Protein AF-A0A7S2JG58-F1 (afdb_monomer_lite)

Structure (mmCIF, N/CA/C/O backbone):
data_AF-A0A7S2JG58-F1
#
_entry.id   AF-A0A7S2JG58-F1
#
loop_
_atom_site.group_PDB
_atom_site.id
_atom_site.type_symbol
_atom_site.label_atom_id
_atom_site.label_alt_id
_atom_site.label_comp_id
_atom_site.label_asym_id
_atom_site.label_entity_id
_atom_site.label_seq_id
_atom_site.pdbx_PDB_ins_code
_atom_site.Cartn_x
_atom_site.Cartn_y
_atom_site.Cartn_z
_atom_site.occupancy
_atom_site.B_iso_or_equiv
_atom_site.auth_seq_id
_atom_site.auth_comp_id
_atom_site.auth_asym_id
_atom_site.auth_atom_id
_atom_site.pdbx_PDB_model_num
ATOM 1 N N . MET A 1 1 ? 21.867 -25.544 -29.632 1.00 61.84 1 MET A N 1
ATOM 2 C CA . MET A 1 1 ? 22.428 -26.145 -28.406 1.00 61.84 1 MET A CA 1
ATOM 3 C C . MET A 1 1 ? 21.805 -25.403 -27.237 1.00 61.84 1 MET A C 1
ATOM 5 O O . MET A 1 1 ? 22.027 -24.204 -27.139 1.00 61.84 1 MET A O 1
ATOM 9 N N . ALA A 1 2 ? 20.899 -26.035 -26.485 1.00 65.25 2 ALA A N 1
ATOM 10 C CA . ALA A 1 2 ? 20.276 -25.374 -25.338 1.00 65.25 2 ALA A CA 1
ATOM 11 C C . ALA A 1 2 ? 21.353 -25.143 -24.261 1.00 65.25 2 ALA A C 1
ATOM 13 O O . ALA A 1 2 ? 22.173 -26.044 -24.070 1.00 65.25 2 ALA A O 1
ATOM 14 N N . PRO A 1 3 ? 21.399 -23.967 -23.613 1.00 70.81 3 PRO A N 1
ATOM 15 C CA . PRO A 1 3 ? 22.324 -23.738 -22.511 1.00 70.81 3 PRO A CA 1
ATOM 16 C C . PRO A 1 3 ? 22.064 -24.771 -21.409 1.00 70.81 3 PRO A C 1
ATOM 18 O O . PRO A 1 3 ? 20.916 -25.088 -21.090 1.00 70.81 3 PRO A O 1
ATOM 21 N N . ASP A 1 4 ? 23.143 -25.332 -20.880 1.00 80.31 4 ASP A N 1
ATOM 22 C CA . ASP A 1 4 ? 23.148 -26.298 -19.791 1.00 80.31 4 ASP A CA 1
ATOM 23 C C . ASP A 1 4 ? 22.486 -25.710 -18.537 1.00 80.31 4 ASP A C 1
ATOM 25 O O . ASP A 1 4 ? 22.692 -24.553 -18.174 1.00 80.31 4 ASP A O 1
ATOM 29 N N . THR A 1 5 ? 21.649 -26.502 -17.865 1.00 76.75 5 THR A N 1
ATOM 30 C CA . THR A 1 5 ? 20.867 -26.035 -16.708 1.00 76.75 5 THR A CA 1
ATOM 31 C C . THR A 1 5 ? 21.763 -25.573 -15.551 1.00 76.75 5 THR A C 1
ATOM 33 O O . THR A 1 5 ? 21.407 -24.670 -14.795 1.00 76.75 5 THR A O 1
ATOM 36 N N . ASP A 1 6 ? 22.965 -26.127 -15.448 1.00 77.06 6 ASP A N 1
ATOM 37 C CA . ASP A 1 6 ? 23.914 -25.776 -14.399 1.00 77.06 6 ASP A CA 1
ATOM 38 C C . ASP A 1 6 ? 24.571 -24.408 -14.635 1.00 77.06 6 ASP A C 1
ATOM 40 O O . ASP A 1 6 ? 24.819 -23.680 -13.668 1.00 77.06 6 ASP A O 1
ATOM 44 N N . SER A 1 7 ? 24.789 -23.985 -15.887 1.00 77.44 7 SER A N 1
ATOM 45 C CA . SER A 1 7 ? 25.306 -22.640 -16.181 1.00 77.44 7 SER A CA 1
ATOM 46 C C . SER A 1 7 ? 24.285 -21.546 -15.873 1.00 77.44 7 SER A C 1
ATOM 48 O O . SER A 1 7 ? 24.632 -20.557 -15.224 1.00 77.44 7 SER A O 1
ATOM 50 N N . ILE A 1 8 ? 23.011 -21.743 -16.233 1.00 77.31 8 ILE A N 1
ATOM 51 C CA . ILE A 1 8 ? 21.933 -20.784 -15.930 1.00 77.31 8 ILE A CA 1
ATOM 52 C C . ILE A 1 8 ? 21.654 -20.682 -14.428 1.00 77.31 8 ILE A C 1
ATOM 54 O O . ILE A 1 8 ? 21.335 -19.596 -13.933 1.00 77.31 8 ILE A O 1
ATOM 58 N N . LEU A 1 9 ? 21.793 -21.785 -13.683 1.00 77.62 9 LEU A N 1
ATOM 59 C CA . LEU A 1 9 ? 21.710 -21.757 -12.227 1.00 77.62 9 LEU A CA 1
ATOM 60 C C . LEU A 1 9 ? 22.887 -20.967 -11.672 1.00 77.62 9 LEU A C 1
ATOM 62 O O . LEU A 1 9 ? 22.662 -20.010 -10.936 1.00 77.62 9 LEU A O 1
ATOM 66 N N . ASN A 1 10 ? 24.117 -21.298 -12.075 1.00 84.25 10 ASN A N 1
ATOM 67 C CA . ASN A 1 10 ? 25.319 -20.633 -11.584 1.00 84.25 10 ASN A CA 1
ATOM 68 C C . ASN A 1 10 ? 25.348 -19.128 -11.872 1.00 84.25 10 ASN A C 1
ATOM 70 O O . ASN A 1 10 ? 25.728 -18.356 -10.991 1.00 84.25 10 ASN A O 1
ATOM 74 N N . GLN A 1 11 ? 24.864 -18.706 -13.039 1.00 86.62 11 GLN A N 1
ATOM 75 C CA . GLN A 1 11 ? 24.739 -17.299 -13.410 1.00 86.62 11 GLN A CA 1
ATOM 76 C C . GLN A 1 11 ? 23.738 -16.542 -12.522 1.00 86.62 11 GLN A C 1
ATOM 78 O O . GLN A 1 11 ? 23.994 -15.408 -12.121 1.00 86.62 11 GLN A O 1
ATOM 83 N N . ASN A 1 12 ? 22.613 -17.173 -12.173 1.00 91.12 12 ASN A N 1
ATOM 84 C CA . ASN A 1 12 ? 21.523 -16.537 -11.424 1.00 91.12 12 ASN A CA 1
ATOM 85 C C . ASN A 1 12 ? 21.545 -16.836 -9.916 1.00 91.12 12 ASN A C 1
ATOM 87 O O . ASN A 1 12 ? 20.644 -16.416 -9.187 1.00 91.12 12 ASN A O 1
ATOM 91 N N . ARG A 1 13 ? 22.585 -17.519 -9.417 1.00 92.50 13 ARG A N 1
ATOM 92 C CA . ARG A 1 13 ? 22.746 -17.880 -7.996 1.00 92.50 13 ARG A CA 1
ATOM 93 C C . ARG A 1 13 ? 22.541 -16.697 -7.059 1.00 92.50 13 ARG A C 1
ATOM 95 O O . ARG A 1 13 ? 21.815 -16.828 -6.078 1.00 92.50 13 ARG A O 1
ATOM 102 N N . GLY A 1 14 ? 23.132 -15.544 -7.375 1.00 92.50 14 GLY A N 1
ATOM 103 C CA . GLY A 1 14 ? 22.982 -14.331 -6.567 1.00 92.50 14 GLY A CA 1
ATOM 104 C C . GLY A 1 14 ? 21.523 -13.878 -6.446 1.00 92.50 14 GLY A C 1
ATOM 105 O O . GLY A 1 14 ? 21.064 -13.575 -5.348 1.00 92.50 14 GLY A O 1
ATOM 106 N N . MET A 1 15 ? 20.766 -13.914 -7.548 1.00 93.38 15 MET A N 1
ATOM 107 C CA . MET A 1 15 ? 19.346 -13.549 -7.560 1.00 93.38 15 MET A CA 1
ATOM 108 C C . MET A 1 15 ? 18.525 -14.480 -6.664 1.00 93.38 15 MET A C 1
ATOM 110 O O . MET A 1 15 ? 17.758 -14.007 -5.825 1.00 93.38 15 MET A O 1
ATOM 114 N N . TYR A 1 16 ? 18.715 -15.795 -6.800 1.00 93.31 16 TYR A N 1
ATOM 115 C CA . TYR A 1 16 ? 17.981 -16.778 -6.002 1.00 93.31 16 TYR A CA 1
ATOM 116 C C . TYR A 1 16 ? 18.298 -16.673 -4.509 1.00 93.31 16 TYR A C 1
ATOM 118 O O . TYR A 1 16 ? 17.386 -16.776 -3.690 1.00 93.31 16 TYR A O 1
ATOM 126 N N . ILE A 1 17 ? 19.558 -16.404 -4.149 1.00 95.50 17 ILE A N 1
ATOM 127 C CA . ILE A 1 17 ? 19.950 -16.157 -2.755 1.00 95.50 17 ILE A CA 1
ATOM 128 C C . ILE A 1 17 ? 19.218 -14.925 -2.213 1.00 95.50 17 ILE A C 1
ATOM 130 O O . ILE A 1 17 ? 18.579 -15.011 -1.165 1.00 95.50 17 ILE A O 1
ATOM 134 N N . CYS A 1 18 ? 19.240 -13.802 -2.936 1.00 95.94 18 CYS A N 1
ATOM 135 C CA . CYS A 1 18 ? 18.543 -12.583 -2.523 1.00 95.94 18 CYS A CA 1
ATOM 136 C C . CYS A 1 18 ? 17.031 -12.803 -2.355 1.00 95.94 18 CYS A C 1
ATOM 138 O O . CYS A 1 18 ? 16.455 -12.366 -1.359 1.00 95.94 18 CYS A O 1
ATOM 140 N N . MET A 1 19 ? 16.387 -13.514 -3.287 1.00 95.38 19 MET A N 1
ATOM 141 C CA . MET A 1 19 ? 14.962 -13.854 -3.190 1.00 95.38 19 MET A CA 1
ATOM 142 C C . MET A 1 19 ? 14.671 -14.759 -1.989 1.00 95.38 19 MET A C 1
ATOM 144 O O . MET A 1 19 ? 13.719 -14.510 -1.250 1.00 95.38 19 MET A O 1
ATOM 148 N N . GLY A 1 20 ? 15.499 -15.782 -1.763 1.00 96.81 20 GLY A N 1
ATOM 149 C CA . GLY A 1 20 ? 15.368 -16.683 -0.620 1.00 96.81 20 GLY A CA 1
ATOM 150 C C . GLY A 1 20 ? 15.477 -15.942 0.712 1.00 96.81 20 GLY A C 1
ATOM 151 O O . GLY A 1 20 ? 14.624 -16.109 1.582 1.00 96.81 20 GLY A O 1
ATOM 152 N N . VAL A 1 21 ? 16.471 -15.056 0.843 1.00 97.62 21 VAL A N 1
ATOM 153 C CA . VAL A 1 21 ? 16.643 -14.196 2.025 1.00 97.62 21 VAL A CA 1
ATOM 154 C C . VAL A 1 21 ? 15.438 -13.274 2.216 1.00 97.62 21 VAL A C 1
ATOM 156 O O . VAL A 1 21 ? 14.921 -13.169 3.327 1.00 97.62 21 VAL A O 1
ATOM 159 N N . TYR A 1 22 ? 14.942 -12.649 1.147 1.00 96.44 22 TYR A N 1
ATOM 160 C CA . TYR A 1 22 ? 13.761 -11.786 1.204 1.00 96.44 22 TYR A CA 1
ATOM 161 C C . TYR A 1 22 ? 12.521 -12.529 1.727 1.00 96.44 22 TYR A C 1
ATOM 163 O O . TYR A 1 22 ? 11.878 -12.064 2.671 1.00 96.44 22 TYR A O 1
ATOM 171 N N . PHE A 1 23 ? 12.210 -13.710 1.182 1.00 97.38 23 PHE A N 1
ATOM 172 C CA . PHE A 1 23 ? 11.076 -14.509 1.654 1.00 97.38 23 PHE A CA 1
ATOM 173 C C . PHE A 1 23 ? 11.264 -14.995 3.090 1.00 97.38 23 PHE A C 1
ATOM 175 O O . PHE A 1 23 ? 10.314 -14.952 3.872 1.00 97.38 23 PHE A O 1
ATOM 182 N N . ALA A 1 24 ? 12.480 -15.399 3.466 1.00 97.56 24 ALA A N 1
ATOM 183 C CA . ALA A 1 24 ? 12.782 -15.786 4.839 1.00 97.56 24 ALA A CA 1
ATOM 184 C C . ALA A 1 24 ? 12.506 -14.633 5.817 1.00 97.56 24 ALA A C 1
ATOM 186 O O . ALA A 1 24 ? 11.849 -14.841 6.837 1.00 97.56 24 ALA A O 1
ATOM 187 N N . ILE A 1 25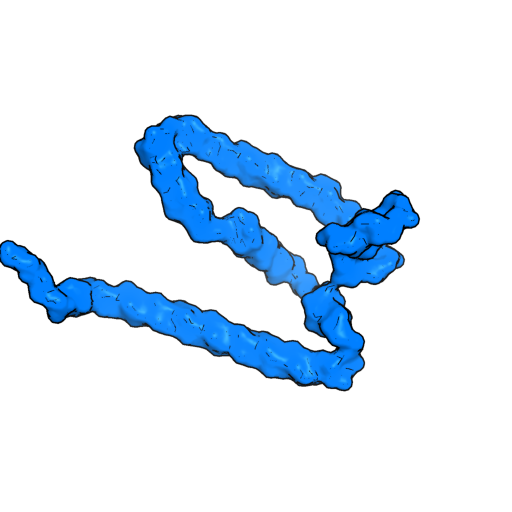 ? 12.917 -13.405 5.480 1.00 97.88 25 ILE A N 1
ATOM 188 C CA . ILE A 1 25 ? 12.629 -12.212 6.288 1.00 97.88 25 ILE A CA 1
ATOM 189 C C . ILE A 1 25 ? 11.117 -11.986 6.410 1.00 97.88 25 ILE A C 1
ATOM 191 O O . ILE A 1 25 ? 10.631 -11.759 7.518 1.00 97.88 25 ILE A O 1
ATOM 195 N N . LEU A 1 26 ? 10.353 -12.092 5.317 1.00 95.94 26 LEU A N 1
ATOM 196 C CA . LEU A 1 26 ? 8.893 -11.940 5.366 1.00 95.94 26 LEU A CA 1
ATOM 197 C C . LEU A 1 26 ? 8.227 -12.979 6.273 1.00 95.94 26 LEU A C 1
ATOM 199 O O . LEU A 1 26 ? 7.347 -12.629 7.060 1.00 95.94 26 LEU A O 1
ATOM 203 N N . VAL A 1 27 ? 8.661 -14.240 6.200 1.00 97.12 27 VAL A N 1
ATOM 204 C CA . VAL A 1 27 ? 8.153 -15.312 7.066 1.00 97.12 27 VAL A CA 1
ATOM 205 C C . VAL A 1 27 ? 8.490 -15.025 8.525 1.00 97.12 27 VAL A C 1
ATOM 207 O O . VAL A 1 27 ? 7.610 -15.117 9.379 1.00 97.12 27 VAL A O 1
ATOM 210 N N . VAL A 1 28 ? 9.726 -14.617 8.825 1.00 97.25 28 VAL A N 1
ATOM 211 C CA . VAL A 1 28 ? 10.135 -14.245 10.188 1.00 97.25 28 VAL A CA 1
ATOM 212 C C . VAL A 1 28 ? 9.266 -13.104 10.717 1.00 97.25 28 VAL A C 1
ATOM 214 O O . VAL A 1 28 ? 8.724 -13.209 11.817 1.00 97.25 28 VAL A O 1
ATOM 217 N N . VAL A 1 29 ? 9.063 -12.044 9.929 1.00 94.62 29 VAL A N 1
ATOM 218 C CA . VAL A 1 29 ? 8.199 -10.915 10.306 1.00 94.62 29 VAL A CA 1
ATOM 219 C C . VAL A 1 29 ? 6.758 -11.376 10.538 1.00 94.62 29 VAL A C 1
ATOM 221 O O . VAL A 1 29 ? 6.158 -10.994 11.544 1.00 94.62 29 VAL A O 1
ATOM 224 N N . ALA A 1 30 ? 6.213 -12.232 9.670 1.00 92.62 30 ALA A N 1
ATOM 225 C CA . ALA A 1 30 ? 4.859 -12.763 9.803 1.00 92.62 30 ALA A CA 1
ATOM 226 C C . ALA A 1 30 ? 4.692 -13.619 11.069 1.00 92.62 30 ALA A C 1
ATOM 228 O O . ALA A 1 30 ? 3.721 -13.443 11.805 1.00 92.62 30 ALA A O 1
ATOM 229 N N . VAL A 1 31 ? 5.653 -14.497 11.371 1.00 95.06 31 VAL A N 1
ATOM 230 C CA . VAL A 1 31 ? 5.640 -15.335 12.579 1.00 95.06 31 VAL A CA 1
ATOM 231 C C . VAL A 1 31 ? 5.752 -14.473 13.834 1.00 95.06 31 VAL A C 1
ATOM 233 O O . VAL A 1 31 ? 4.966 -14.643 14.767 1.00 95.06 31 VAL A O 1
ATOM 236 N N . VAL A 1 32 ? 6.668 -13.500 13.857 1.00 93.88 32 VAL A N 1
ATOM 237 C CA . VAL A 1 32 ? 6.810 -12.562 14.981 1.00 93.88 32 VAL A CA 1
ATOM 238 C C . VAL A 1 32 ? 5.520 -11.764 15.184 1.00 93.88 32 VAL A C 1
ATOM 240 O O . VAL A 1 32 ? 5.037 -11.659 16.313 1.00 93.88 32 VAL A O 1
ATOM 243 N N . ALA A 1 33 ? 4.924 -11.241 14.110 1.00 88.81 33 ALA A N 1
ATOM 244 C CA . ALA A 1 33 ? 3.658 -10.516 14.170 1.00 88.81 33 ALA A CA 1
ATOM 245 C C . ALA A 1 33 ? 2.513 -11.406 14.680 1.00 88.81 33 ALA A C 1
ATOM 247 O O . ALA A 1 33 ? 1.750 -10.982 15.547 1.00 88.81 33 ALA A O 1
ATOM 248 N N . PHE A 1 34 ? 2.427 -12.654 14.214 1.00 88.06 34 PHE A N 1
ATOM 249 C CA . PHE A 1 34 ? 1.420 -13.621 14.649 1.00 88.06 34 PHE A CA 1
ATOM 250 C C . PHE A 1 34 ? 1.554 -13.969 16.137 1.00 88.06 34 PHE A C 1
ATOM 252 O O . PHE A 1 34 ? 0.565 -13.943 16.872 1.00 88.06 34 PHE A O 1
ATOM 259 N N . VAL A 1 35 ? 2.775 -14.228 16.616 1.00 89.69 35 VAL A N 1
ATOM 260 C CA . VAL A 1 35 ? 3.038 -14.513 18.036 1.00 89.69 35 VAL A CA 1
ATOM 261 C C . VAL A 1 35 ? 2.702 -13.302 18.907 1.00 89.69 35 VAL A C 1
ATOM 263 O O . VAL A 1 35 ? 2.056 -13.461 19.943 1.00 89.69 35 VAL A O 1
ATOM 266 N N . ARG A 1 36 ? 3.085 -12.087 18.488 1.00 85.88 36 ARG A N 1
ATOM 267 C CA . ARG A 1 36 ? 2.746 -10.846 19.206 1.00 85.88 36 ARG A CA 1
ATOM 268 C C . ARG A 1 36 ? 1.237 -10.619 19.253 1.00 85.88 36 ARG A C 1
ATOM 270 O O . ARG A 1 36 ? 0.710 -10.361 20.333 1.00 85.88 36 ARG A O 1
ATOM 277 N N . LYS A 1 37 ? 0.541 -10.795 18.125 1.00 82.00 37 LYS A N 1
ATOM 278 C CA . LYS A 1 37 ? -0.922 -10.691 18.046 1.00 82.00 37 LYS A CA 1
ATOM 279 C C . LYS A 1 37 ? -1.599 -11.682 18.989 1.00 82.00 37 LYS A C 1
ATOM 281 O O . LYS A 1 37 ? -2.475 -11.285 19.741 1.00 82.00 37 LYS A O 1
ATOM 286 N N . ARG A 1 38 ? -1.157 -12.944 19.010 1.00 81.06 38 ARG A N 1
ATOM 287 C CA . ARG A 1 38 ? -1.736 -13.993 19.868 1.00 81.06 38 ARG A CA 1
ATOM 288 C C . ARG A 1 38 ? -1.500 -13.762 21.364 1.00 81.06 38 ARG A C 1
ATOM 290 O O . ARG A 1 38 ? -2.291 -14.225 22.180 1.00 81.06 38 ARG A O 1
ATOM 297 N N . ARG A 1 39 ? -0.407 -13.089 21.738 1.00 79.25 39 ARG A N 1
ATOM 298 C CA . ARG A 1 39 ? -0.154 -12.679 23.130 1.00 79.25 39 ARG A CA 1
ATOM 299 C C . ARG A 1 39 ? -1.077 -11.530 23.542 1.00 79.25 39 ARG A C 1
ATOM 301 O O . ARG A 1 39 ? -1.670 -11.617 24.606 1.00 79.25 39 ARG A O 1
ATOM 308 N N . ALA A 1 40 ? -1.245 -10.530 22.677 1.00 72.81 40 ALA A N 1
ATOM 309 C CA . ALA A 1 40 ? -2.118 -9.381 22.925 1.00 72.81 40 ALA A CA 1
ATOM 310 C C . ALA A 1 40 ? -3.619 -9.737 22.891 1.00 72.81 40 ALA A C 1
ATOM 312 O O . ALA A 1 40 ? -4.397 -9.229 23.686 1.00 72.81 40 ALA A O 1
ATOM 313 N N . SER A 1 41 ? -4.038 -10.666 22.026 1.00 63.50 41 SER A N 1
ATOM 314 C CA . SER A 1 41 ? -5.444 -11.075 21.888 1.00 63.50 41 SER A CA 1
ATOM 315 C C . SER A 1 41 ? -5.985 -11.901 23.061 1.00 63.50 41 SER A C 1
ATOM 317 O O . SER A 1 41 ? -7.142 -12.299 23.033 1.00 63.50 41 SER A O 1
ATOM 319 N N . LYS A 1 42 ? -5.158 -12.236 24.061 1.00 61.28 42 LYS A N 1
ATOM 320 C CA . LYS A 1 42 ? -5.640 -12.822 25.321 1.00 61.28 42 LYS A CA 1
ATOM 321 C C . LYS A 1 42 ? -6.225 -11.765 26.269 1.00 61.28 42 LYS A C 1
ATOM 323 O O . LYS A 1 42 ? -6.857 -12.143 27.246 1.00 61.28 42 LYS A O 1
ATOM 328 N N . GLU A 1 43 ? -6.015 -10.480 25.976 1.00 58.06 43 GLU A N 1
ATOM 329 C CA . GLU A 1 43 ? -6.372 -9.342 26.831 1.00 58.06 43 GLU A CA 1
ATOM 330 C C . GLU A 1 43 ? -7.504 -8.462 26.259 1.00 58.06 43 GLU A C 1
ATOM 332 O O . GLU A 1 43 ? -8.067 -7.662 26.999 1.00 58.06 43 GLU A O 1
ATOM 337 N N . SER A 1 44 ? -7.876 -8.596 24.976 1.00 54.91 44 SER A N 1
ATOM 338 C CA . SER A 1 44 ? -8.883 -7.736 24.325 1.00 54.91 44 SER A CA 1
ATOM 339 C C . SER A 1 44 ? -9.775 -8.459 23.305 1.00 54.91 44 SER A C 1
ATOM 341 O O . SER A 1 44 ? -9.429 -9.528 22.797 1.00 54.91 44 SER A O 1
ATOM 343 N N . ASP A 1 45 ? -10.937 -7.860 23.014 1.00 59.66 45 ASP A N 1
ATOM 344 C CA . ASP A 1 45 ? -11.914 -8.338 22.030 1.00 59.66 45 ASP A CA 1
ATOM 345 C C . ASP A 1 45 ? -11.278 -8.478 20.629 1.00 59.66 45 ASP A C 1
ATOM 347 O O . ASP A 1 45 ? -10.472 -7.649 20.193 1.00 59.66 45 ASP A O 1
ATOM 351 N N . GLY A 1 46 ? -11.607 -9.551 19.903 1.00 58.38 46 GLY A N 1
ATOM 352 C CA . GLY A 1 46 ? -10.854 -9.998 18.719 1.00 58.38 46 GLY A CA 1
ATOM 353 C C . GLY A 1 46 ? -10.807 -8.994 17.555 1.00 58.38 46 GLY A C 1
ATOM 354 O O . GLY A 1 46 ? -9.884 -9.041 16.735 1.00 58.38 46 GLY A O 1
ATOM 355 N N . LEU A 1 47 ? -11.772 -8.070 17.500 1.00 59.16 47 LEU A N 1
ATOM 356 C CA . LEU A 1 47 ? -11.843 -6.973 16.527 1.00 59.16 47 LEU A CA 1
ATOM 357 C C . LEU A 1 47 ? -10.881 -5.822 16.861 1.00 59.16 47 LEU A C 1
ATOM 359 O O . LEU A 1 47 ? -10.205 -5.312 15.961 1.00 59.16 47 LEU A O 1
ATOM 363 N N . ASP A 1 48 ? -10.742 -5.474 18.141 1.00 59.06 48 ASP A N 1
ATOM 364 C CA . ASP A 1 48 ? -9.819 -4.429 18.606 1.00 59.06 48 ASP A CA 1
ATOM 365 C C . ASP A 1 48 ? -8.365 -4.839 18.398 1.00 59.06 48 ASP A C 1
ATOM 367 O O . ASP A 1 48 ? -7.523 -4.027 18.017 1.00 59.06 48 ASP A O 1
ATOM 371 N N . ALA A 1 49 ? -8.078 -6.133 18.523 1.00 60.66 49 ALA A N 1
ATOM 372 C CA . ALA A 1 49 ? -6.759 -6.675 18.230 1.00 60.66 49 ALA A CA 1
ATOM 373 C C . ALA A 1 49 ? -6.364 -6.576 16.741 1.00 60.66 49 ALA A C 1
ATOM 375 O O . ALA A 1 49 ? -5.177 -6.689 16.422 1.00 60.66 49 ALA A O 1
ATOM 376 N N . HIS A 1 50 ? -7.320 -6.418 15.814 1.00 65.31 50 HIS A N 1
ATOM 377 C CA . HIS A 1 50 ? -7.021 -6.342 14.381 1.00 65.31 50 HIS A CA 1
ATOM 378 C C . HIS A 1 50 ? -7.027 -4.916 13.826 1.00 65.31 50 HIS A C 1
ATOM 380 O O . HIS A 1 50 ? -6.164 -4.605 13.004 1.00 65.31 50 HIS A O 1
ATOM 386 N N . PHE A 1 51 ? -7.951 -4.069 14.290 1.00 66.00 51 PHE A N 1
ATOM 387 C CA . PHE A 1 51 ? -8.145 -2.710 13.773 1.00 66.00 51 PHE A CA 1
ATOM 388 C C . PHE A 1 51 ? -7.915 -1.598 14.811 1.00 66.00 51 PHE A C 1
ATOM 390 O O . PHE A 1 51 ? -7.763 -0.442 14.429 1.00 66.00 51 PHE A O 1
ATOM 397 N N . GLY A 1 52 ? -7.831 -1.927 16.104 1.00 58.19 52 GLY A N 1
ATOM 398 C CA . GLY A 1 52 ? -7.732 -0.964 17.212 1.00 58.19 52 GLY A CA 1
ATOM 399 C C . GLY A 1 52 ? -6.309 -0.544 17.602 1.00 58.19 52 GLY A C 1
ATOM 400 O O . GLY A 1 52 ? -6.111 0.078 18.642 1.00 58.19 52 GLY A O 1
ATOM 401 N N . GLY A 1 53 ? -5.291 -0.885 16.805 1.00 64.69 53 GLY A N 1
ATOM 402 C CA . GLY A 1 53 ? -3.900 -0.529 17.099 1.00 64.69 53 GLY A CA 1
ATOM 403 C C . GLY A 1 53 ? -3.587 0.948 16.831 1.00 64.69 53 GLY A C 1
ATOM 404 O O . GLY A 1 53 ? -3.852 1.462 15.744 1.00 64.69 53 GLY A O 1
ATOM 405 N N . THR A 1 54 ? -2.948 1.632 17.784 1.00 67.50 54 THR A N 1
ATOM 406 C CA . THR A 1 54 ? -2.349 2.954 17.551 1.00 67.50 54 THR A CA 1
ATOM 407 C C . THR A 1 54 ? -0.981 2.799 16.886 1.00 67.50 54 THR A C 1
ATOM 409 O O . THR A 1 54 ? -0.003 2.370 17.493 1.00 67.50 54 THR A O 1
ATOM 412 N N . PHE A 1 55 ? -0.899 3.150 15.603 1.00 78.94 55 PHE A N 1
ATOM 413 C CA . PHE A 1 55 ? 0.357 3.143 14.851 1.00 78.94 55 PHE A CA 1
ATOM 414 C C . PHE A 1 55 ? 0.996 4.533 14.835 1.00 78.94 55 PHE A C 1
ATOM 416 O O . PHE A 1 55 ? 0.307 5.555 14.757 1.00 78.94 55 PHE A O 1
ATOM 423 N N . SER A 1 56 ? 2.328 4.578 14.878 1.00 84.25 56 SER A N 1
ATOM 424 C CA . SER A 1 56 ? 3.072 5.830 14.748 1.00 84.25 56 SER A CA 1
ATOM 425 C C . SER A 1 56 ? 2.898 6.425 13.345 1.00 84.25 56 SER A C 1
ATOM 427 O O . SER A 1 56 ? 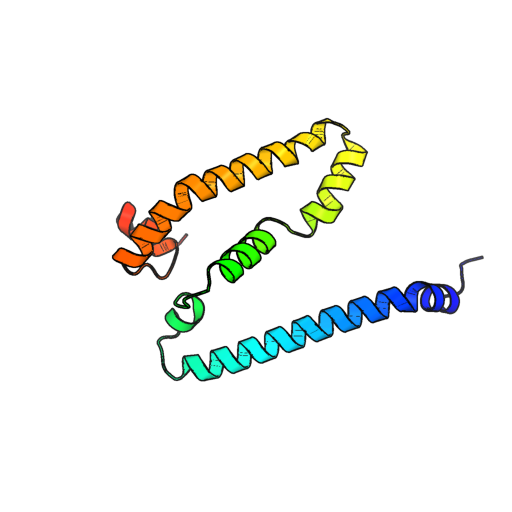2.732 5.702 12.358 1.00 84.25 56 SER A O 1
ATOM 429 N N . ALA A 1 57 ? 2.955 7.755 13.235 1.00 84.12 57 ALA A N 1
ATOM 430 C CA . ALA A 1 57 ? 2.778 8.447 11.957 1.00 84.12 57 ALA A CA 1
ATOM 431 C C . ALA A 1 57 ? 3.735 7.957 10.843 1.00 84.12 57 ALA A C 1
ATOM 433 O O . ALA A 1 57 ? 3.250 7.712 9.738 1.00 84.12 57 ALA A O 1
ATOM 434 N N . PRO A 1 58 ? 5.041 7.714 11.094 1.00 88.25 58 PRO A N 1
ATOM 435 C CA . PRO A 1 58 ? 5.940 7.179 10.067 1.00 88.25 58 PRO A CA 1
ATOM 436 C C . PRO A 1 58 ? 5.527 5.790 9.569 1.00 88.25 58 PRO A C 1
ATOM 438 O O . PRO A 1 58 ? 5.608 5.507 8.376 1.00 88.25 58 PRO A O 1
ATOM 441 N N . MET A 1 59 ? 5.039 4.930 10.467 1.00 89.00 59 MET A N 1
ATOM 442 C CA . MET A 1 59 ? 4.608 3.580 10.108 1.00 89.00 59 MET A CA 1
ATOM 443 C C . MET A 1 59 ? 3.330 3.604 9.266 1.00 89.00 59 MET A C 1
ATOM 445 O O . MET A 1 59 ? 3.217 2.849 8.300 1.00 89.00 59 MET A O 1
ATOM 449 N N . LEU A 1 60 ? 2.400 4.512 9.579 1.00 86.62 60 LEU A N 1
ATOM 450 C CA . LEU A 1 60 ? 1.208 4.752 8.764 1.00 86.62 60 LEU A CA 1
ATOM 451 C C . LEU A 1 60 ? 1.565 5.265 7.367 1.00 86.62 60 LEU A C 1
ATOM 453 O O . LEU A 1 60 ? 1.006 4.772 6.390 1.00 86.62 60 LEU A O 1
ATOM 457 N N . VAL A 1 61 ? 2.510 6.203 7.254 1.00 87.25 61 VAL A N 1
ATOM 458 C CA . VAL A 1 61 ? 2.986 6.701 5.952 1.00 87.25 61 VAL A CA 1
ATOM 459 C C . VAL A 1 61 ? 3.612 5.569 5.141 1.00 87.25 61 VAL A C 1
ATOM 461 O O . VAL A 1 61 ? 3.241 5.385 3.985 1.00 87.25 61 VAL A O 1
ATOM 464 N N . LEU A 1 62 ? 4.494 4.766 5.745 1.00 90.31 62 LEU A N 1
ATOM 465 C CA . LEU A 1 62 ? 5.154 3.654 5.059 1.00 90.31 62 LEU A CA 1
ATOM 466 C C . LEU A 1 62 ? 4.157 2.578 4.603 1.00 90.31 62 LEU A C 1
ATOM 468 O O . LEU A 1 62 ? 4.219 2.107 3.469 1.00 90.31 62 LEU A O 1
ATOM 472 N N . THR A 1 63 ? 3.202 2.223 5.464 1.00 89.94 63 THR A N 1
ATOM 473 C CA . THR A 1 63 ? 2.162 1.231 5.148 1.00 89.94 63 THR A CA 1
ATOM 474 C C . THR A 1 63 ? 1.233 1.747 4.048 1.00 89.94 63 THR A C 1
ATOM 476 O O . THR A 1 63 ? 0.907 1.016 3.114 1.00 89.94 63 THR A O 1
ATOM 479 N N . THR A 1 64 ? 0.857 3.028 4.105 1.00 88.69 64 THR A N 1
ATOM 480 C CA . THR A 1 64 ? 0.045 3.678 3.065 1.00 88.69 64 THR A CA 1
ATOM 481 C C . THR A 1 64 ? 0.797 3.720 1.737 1.00 88.69 64 THR A C 1
ATOM 483 O O . THR A 1 64 ? 0.233 3.367 0.706 1.00 88.69 64 THR A O 1
ATOM 486 N N . PHE A 1 65 ? 2.087 4.064 1.755 1.00 89.50 65 PHE A N 1
ATOM 487 C CA . PHE A 1 65 ? 2.943 4.054 0.570 1.00 89.50 65 PHE A CA 1
ATOM 488 C C . PHE A 1 65 ? 3.003 2.659 -0.065 1.00 89.50 65 PHE A C 1
ATOM 490 O O . PHE A 1 65 ? 2.731 2.519 -1.254 1.00 89.50 65 PHE A O 1
ATOM 497 N N . SER A 1 66 ? 3.257 1.618 0.733 1.00 91.31 66 SER A N 1
ATOM 498 C CA . SER A 1 66 ? 3.266 0.229 0.254 1.00 91.31 66 SER A CA 1
ATOM 499 C C . SER A 1 66 ? 1.903 -0.253 -0.257 1.00 91.31 66 SER A C 1
ATOM 501 O O . SER A 1 66 ? 1.853 -1.215 -1.016 1.00 91.31 66 SER A O 1
ATOM 503 N N . THR A 1 67 ? 0.801 0.363 0.176 1.00 90.06 67 THR A N 1
ATOM 504 C CA . THR A 1 67 ? -0.553 0.025 -0.292 1.00 90.06 67 THR A CA 1
ATOM 505 C C . THR A 1 67 ? -0.861 0.694 -1.633 1.00 90.06 67 THR A C 1
ATOM 507 O O . THR A 1 67 ? -1.506 0.094 -2.488 1.00 90.06 67 THR A O 1
ATOM 510 N N . ILE A 1 68 ? -0.395 1.932 -1.831 1.00 89.81 68 ILE A N 1
ATOM 511 C CA . ILE A 1 68 ? -0.581 2.682 -3.084 1.00 89.81 68 ILE A CA 1
ATOM 512 C C . ILE A 1 68 ? 0.301 2.104 -4.197 1.00 89.81 68 ILE A C 1
ATOM 514 O O . ILE A 1 68 ? -0.152 1.959 -5.333 1.00 89.81 68 ILE A O 1
ATOM 518 N N . TYR A 1 69 ? 1.554 1.774 -3.880 1.00 90.81 69 TYR A N 1
ATOM 519 C CA . TYR A 1 69 ? 2.529 1.283 -4.848 1.00 90.81 69 TYR A CA 1
ATOM 520 C C . TYR 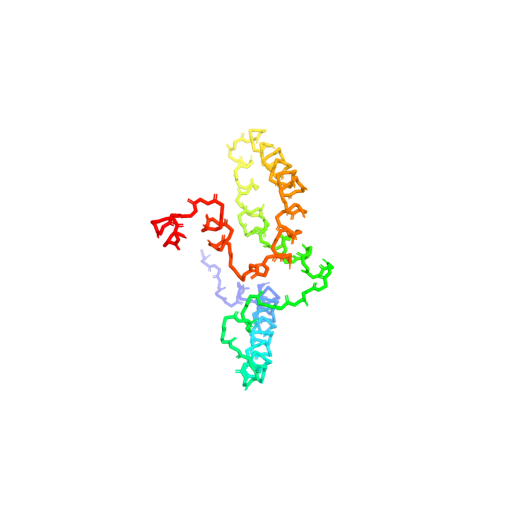A 1 69 ? 2.692 -0.228 -4.738 1.00 90.81 69 TYR A C 1
ATOM 522 O O . TYR A 1 69 ? 3.105 -0.751 -3.708 1.00 90.81 69 TYR A O 1
ATOM 530 N N . SER A 1 70 ? 2.396 -0.931 -5.829 1.00 90.19 70 SER A N 1
ATOM 531 C CA . SER A 1 70 ? 2.456 -2.393 -5.899 1.00 90.19 70 SER A CA 1
ATOM 532 C C . SER A 1 70 ? 3.365 -2.857 -7.038 1.00 90.19 70 SER A C 1
ATOM 534 O O . SER A 1 70 ? 3.943 -2.046 -7.766 1.00 90.19 70 SER A O 1
ATOM 536 N N . GLY A 1 71 ? 3.457 -4.175 -7.243 1.00 88.38 71 GLY A N 1
ATOM 537 C CA . GLY A 1 71 ? 4.203 -4.749 -8.367 1.00 88.38 71 GLY A CA 1
ATOM 538 C C . GLY A 1 71 ? 3.779 -4.177 -9.725 1.00 88.38 71 GLY A C 1
ATOM 539 O O . GLY A 1 71 ? 4.628 -3.967 -10.588 1.00 88.38 71 GLY A O 1
ATOM 540 N N . PHE A 1 72 ? 2.500 -3.815 -9.887 1.00 90.06 72 PHE A N 1
ATOM 541 C CA . PHE A 1 72 ? 2.014 -3.174 -11.109 1.00 90.06 72 PHE A CA 1
ATOM 542 C C . PHE A 1 72 ? 2.710 -1.834 -11.388 1.00 90.06 72 PHE A C 1
ATOM 544 O O . PHE A 1 72 ? 3.007 -1.521 -12.536 1.00 90.06 72 PHE A O 1
ATOM 551 N N . THR A 1 73 ? 3.019 -1.044 -10.361 1.00 91.69 73 THR A N 1
ATOM 552 C CA . THR A 1 73 ? 3.721 0.231 -10.547 1.00 91.69 73 THR A CA 1
ATOM 553 C C . THR A 1 73 ? 5.142 0.011 -11.071 1.00 91.69 73 THR A C 1
ATOM 555 O O . THR A 1 73 ? 5.613 0.775 -11.906 1.00 91.69 73 THR A O 1
ATOM 558 N N . VAL A 1 74 ? 5.814 -1.048 -10.613 1.00 91.31 74 VAL A N 1
ATOM 559 C CA . VAL A 1 74 ? 7.219 -1.321 -10.948 1.00 91.31 74 VAL A CA 1
ATOM 560 C C . VAL A 1 74 ? 7.367 -1.970 -12.324 1.00 91.31 74 VAL A C 1
ATOM 562 O O . VAL A 1 74 ? 8.309 -1.655 -13.041 1.00 91.31 74 VAL A O 1
ATOM 565 N N . THR A 1 75 ? 6.452 -2.860 -12.719 1.00 93.94 75 THR A N 1
ATOM 566 C CA . THR A 1 75 ? 6.571 -3.620 -13.981 1.00 93.94 75 THR A CA 1
ATOM 567 C C . THR A 1 75 ? 5.467 -3.299 -14.990 1.00 93.94 75 THR A C 1
ATOM 569 O O . THR A 1 75 ? 5.718 -3.209 -16.193 1.00 93.94 75 THR A O 1
ATOM 572 N N . GLY A 1 76 ? 4.243 -3.069 -14.521 1.00 92.44 76 GLY A N 1
ATOM 573 C CA . GLY A 1 76 ? 3.078 -2.751 -15.349 1.00 92.44 76 GLY A CA 1
ATOM 574 C C . GLY A 1 76 ? 3.165 -1.369 -15.994 1.00 92.44 76 GLY A C 1
ATOM 575 O O . GLY A 1 76 ? 2.996 -1.242 -17.202 1.00 92.44 76 GLY A O 1
ATOM 576 N N . VAL A 1 77 ? 3.499 -0.332 -15.224 1.00 92.88 77 VAL A N 1
ATOM 577 C CA . VAL A 1 77 ? 3.594 1.038 -15.760 1.00 92.88 77 VAL A CA 1
ATOM 578 C C . VAL A 1 77 ? 4.705 1.168 -16.815 1.00 92.88 77 VAL A C 1
ATOM 580 O O . VAL A 1 77 ? 4.416 1.689 -17.894 1.00 92.88 77 VAL A O 1
ATOM 583 N N . PRO A 1 78 ? 5.937 0.658 -16.604 1.00 93.56 78 PRO A N 1
ATOM 584 C CA . PRO A 1 78 ? 6.961 0.692 -17.649 1.00 93.56 78 PRO A CA 1
ATOM 585 C C . PRO A 1 78 ? 6.612 -0.154 -18.874 1.00 93.56 78 PRO A C 1
ATOM 587 O O . PRO A 1 78 ? 6.891 0.262 -19.996 1.00 93.56 78 PRO A O 1
ATOM 590 N N . SER A 1 79 ? 5.975 -1.317 -18.694 1.00 93.62 79 SER A N 1
ATOM 591 C CA . SER A 1 79 ? 5.544 -2.137 -19.835 1.00 93.62 79 SER A CA 1
ATOM 592 C C . SER A 1 79 ? 4.426 -1.470 -20.646 1.00 93.62 79 SER A C 1
ATOM 594 O O . SER A 1 79 ? 4.434 -1.546 -21.875 1.00 93.62 79 SER A O 1
ATOM 596 N N . GLU A 1 80 ? 3.502 -0.748 -20.006 1.00 94.19 80 GLU A N 1
ATOM 597 C CA . GLU A 1 80 ? 2.527 0.097 -20.706 1.00 94.19 80 GLU A CA 1
ATOM 598 C C . GLU A 1 80 ? 3.215 1.259 -21.430 1.00 94.19 80 GLU A C 1
ATOM 600 O O . GLU A 1 80 ? 2.877 1.537 -22.584 1.00 94.19 80 GLU A O 1
ATOM 605 N N . ALA A 1 81 ? 4.206 1.897 -20.800 1.00 94.81 81 ALA A N 1
ATOM 606 C CA . ALA A 1 81 ? 4.974 2.988 -21.399 1.00 94.81 81 ALA A CA 1
ATOM 607 C C . ALA A 1 81 ? 5.749 2.521 -22.632 1.00 94.81 81 ALA A C 1
ATOM 609 O O . ALA A 1 81 ? 5.749 3.207 -23.650 1.00 94.81 81 ALA A O 1
ATOM 610 N N . TYR A 1 82 ? 6.313 1.315 -22.585 1.00 95.12 82 TYR A N 1
ATOM 611 C CA . TYR A 1 82 ? 6.944 0.684 -23.739 1.00 95.12 82 TYR A CA 1
ATOM 612 C C . TYR A 1 82 ? 5.957 0.485 -24.903 1.00 95.12 82 TYR A C 1
ATOM 614 O O . TYR A 1 82 ? 6.312 0.695 -26.058 1.00 95.12 82 TYR A O 1
ATOM 622 N N . ARG A 1 83 ? 4.699 0.124 -24.615 1.00 95.12 83 ARG A N 1
ATOM 623 C CA . ARG A 1 83 ? 3.676 -0.162 -25.641 1.00 95.12 83 ARG A CA 1
ATOM 624 C C . ARG A 1 83 ? 2.939 1.069 -26.165 1.00 95.12 83 ARG A C 1
ATOM 626 O O . ARG A 1 83 ? 2.496 1.069 -27.307 1.00 95.12 83 ARG A O 1
ATOM 633 N N . THR A 1 84 ? 2.725 2.075 -25.323 1.00 95.38 84 THR A N 1
ATOM 634 C CA . THR A 1 84 ? 1.833 3.218 -25.604 1.00 95.38 84 THR A CA 1
ATOM 635 C C . THR A 1 84 ? 2.548 4.569 -25.590 1.00 95.38 84 THR A C 1
ATOM 637 O O . THR A 1 84 ? 1.925 5.601 -25.852 1.00 95.38 84 THR A O 1
ATOM 640 N N . GLY A 1 85 ? 3.847 4.579 -25.283 1.00 93.81 85 GLY A N 1
ATOM 641 C CA . GLY A 1 85 ? 4.669 5.779 -25.221 1.00 93.81 85 GLY A CA 1
ATOM 642 C C . GLY A 1 85 ? 4.123 6.804 -24.228 1.00 93.81 85 GLY A C 1
ATOM 643 O O . GLY A 1 85 ? 3.755 6.489 -23.093 1.00 93.81 85 GLY A O 1
ATOM 644 N N . PHE A 1 86 ? 4.030 8.055 -24.681 1.00 92.50 86 PHE A N 1
ATOM 645 C CA . PHE A 1 86 ? 3.684 9.209 -23.848 1.00 92.50 86 PHE A CA 1
ATOM 646 C C . PHE A 1 86 ? 2.303 9.118 -23.177 1.00 92.50 86 PHE A C 1
ATOM 648 O O . PHE A 1 86 ? 2.081 9.726 -22.132 1.00 92.50 86 PHE A O 1
ATOM 655 N N . ARG A 1 87 ? 1.374 8.306 -23.702 1.00 92.44 87 ARG A N 1
ATOM 656 C CA . ARG A 1 87 ? 0.054 8.102 -23.077 1.00 92.44 87 ARG A CA 1
ATOM 657 C C . ARG A 1 87 ? 0.155 7.547 -21.649 1.00 92.44 87 ARG A C 1
ATOM 659 O O . ARG A 1 87 ? -0.712 7.829 -20.822 1.00 92.44 87 ARG A O 1
ATOM 666 N N . SER A 1 88 ? 1.227 6.820 -21.332 1.00 90.81 88 SER A N 1
ATOM 667 C CA . SER A 1 88 ? 1.470 6.263 -19.995 1.00 90.81 88 SER A CA 1
ATOM 668 C C . SER A 1 88 ? 1.789 7.310 -18.923 1.00 90.81 88 SER A C 1
ATOM 670 O O . SER A 1 88 ? 1.653 7.020 -17.735 1.00 90.81 88 SER A O 1
ATOM 672 N N . VAL A 1 89 ? 2.104 8.556 -19.302 1.00 91.56 89 VAL A N 1
ATOM 673 C CA . VAL A 1 89 ? 2.304 9.679 -18.361 1.00 91.56 89 VAL A CA 1
ATOM 674 C C . VAL A 1 89 ? 1.057 9.937 -17.500 1.00 91.56 89 VAL A C 1
ATOM 676 O O . VAL A 1 89 ? 1.167 10.454 -16.387 1.00 91.56 89 VAL A O 1
ATOM 679 N N . ARG A 1 90 ? -0.127 9.477 -17.936 1.00 94.25 90 ARG A N 1
ATOM 680 C CA . ARG A 1 90 ? -1.369 9.504 -17.145 1.00 94.25 90 ARG A CA 1
ATOM 681 C C . ARG A 1 90 ? -1.218 8.926 -15.732 1.00 94.25 90 ARG A C 1
ATOM 683 O O . ARG A 1 90 ? -1.934 9.357 -14.834 1.00 94.25 90 ARG A O 1
ATOM 690 N N . TRP A 1 91 ? -0.309 7.970 -15.518 1.00 93.12 91 TRP A N 1
ATOM 691 C CA . TRP A 1 91 ? -0.081 7.357 -14.206 1.00 93.12 91 TRP A CA 1
ATOM 692 C C . TRP A 1 91 ? 0.491 8.340 -13.177 1.00 93.12 91 TRP A C 1
ATOM 694 O O . TRP A 1 91 ? 0.197 8.210 -11.987 1.00 93.12 91 TRP A O 1
ATOM 704 N N . ILE A 1 92 ? 1.219 9.367 -13.628 1.00 90.56 92 ILE A N 1
ATOM 705 C CA . ILE A 1 92 ? 1.708 10.453 -12.767 1.00 90.56 92 ILE A CA 1
ATOM 706 C C . ILE A 1 92 ? 0.518 11.271 -12.250 1.00 90.56 92 ILE A C 1
ATOM 708 O O . ILE A 1 92 ? 0.350 11.438 -11.042 1.00 90.56 92 ILE A O 1
ATOM 712 N N . GLY A 1 93 ? -0.360 11.710 -13.158 1.00 92.12 93 GLY A N 1
ATOM 713 C CA . GLY A 1 93 ? -1.570 12.456 -12.800 1.00 92.12 93 GLY A CA 1
ATOM 714 C C . GLY A 1 93 ? -2.539 11.638 -11.942 1.00 92.12 93 GLY A C 1
ATOM 715 O O . GLY A 1 93 ? -3.057 12.142 -10.949 1.00 92.12 93 GLY A O 1
ATOM 716 N N . ALA A 1 94 ? -2.734 10.357 -12.269 1.00 90.44 94 ALA A N 1
ATOM 717 C CA . ALA A 1 94 ? -3.590 9.456 -11.498 1.00 90.44 94 ALA A CA 1
ATOM 718 C C . ALA A 1 94 ? -3.118 9.327 -10.042 1.00 90.44 94 ALA A C 1
ATOM 720 O O . ALA A 1 94 ? -3.918 9.466 -9.118 1.00 90.44 94 ALA A O 1
ATOM 721 N N . THR A 1 95 ? -1.812 9.138 -9.833 1.00 90.56 95 THR A N 1
ATOM 722 C CA . THR A 1 95 ? -1.219 9.080 -8.490 1.00 90.56 95 THR A CA 1
ATOM 723 C C . THR A 1 95 ? -1.435 10.385 -7.726 1.00 90.56 95 THR A C 1
ATOM 725 O O . THR A 1 95 ? -1.822 10.358 -6.559 1.00 90.56 95 THR A O 1
ATOM 728 N N . PHE A 1 96 ? -1.255 11.534 -8.386 1.00 92.38 96 PHE A N 1
ATOM 729 C CA . PHE A 1 96 ? -1.471 12.839 -7.763 1.00 92.38 96 PHE A CA 1
ATOM 730 C C . PHE A 1 96 ? -2.919 13.028 -7.291 1.00 92.38 96 PHE A C 1
ATOM 732 O O . PHE A 1 96 ? -3.147 13.455 -6.160 1.00 92.38 96 PHE A O 1
ATOM 739 N N . VAL A 1 97 ? -3.902 12.651 -8.116 1.00 94.06 97 VAL A N 1
ATOM 740 C CA . VAL A 1 97 ? -5.329 12.724 -7.758 1.00 94.06 97 VAL A CA 1
ATOM 741 C C . VAL A 1 97 ? -5.649 11.826 -6.561 1.00 94.06 97 VAL A C 1
ATOM 743 O O . VAL A 1 97 ? -6.364 12.259 -5.658 1.00 94.06 97 VAL A O 1
ATOM 746 N N . VAL A 1 98 ? -5.098 10.608 -6.512 1.00 91.12 98 VAL A N 1
ATOM 747 C CA . VAL A 1 98 ? -5.284 9.693 -5.373 1.00 91.12 98 VAL A CA 1
ATOM 748 C C . VAL A 1 98 ? -4.707 10.293 -4.092 1.00 91.12 98 VAL A C 1
ATOM 750 O O . VAL A 1 98 ? -5.407 10.358 -3.082 1.00 91.12 98 VAL A O 1
ATOM 753 N N . VAL A 1 99 ? -3.463 10.781 -4.130 1.00 90.00 99 VAL A N 1
ATOM 754 C CA . VAL A 1 99 ? -2.805 11.387 -2.961 1.00 90.00 99 VAL A CA 1
ATOM 755 C C . VAL A 1 99 ? -3.568 12.623 -2.488 1.00 90.00 99 VAL A C 1
ATOM 757 O O . VAL A 1 99 ? -3.835 12.755 -1.294 1.00 90.00 99 VAL A O 1
ATOM 760 N N . LEU A 1 100 ? -3.983 13.500 -3.404 1.00 93.06 100 LEU A N 1
ATOM 761 C CA . LEU A 1 100 ? -4.766 14.686 -3.064 1.00 93.06 100 LEU A CA 1
ATOM 762 C C . LEU A 1 100 ? -6.125 14.309 -2.457 1.00 93.06 100 LEU A C 1
ATOM 764 O O . LEU A 1 100 ? -6.516 14.867 -1.433 1.00 93.06 100 LEU A O 1
ATOM 768 N N . GLY A 1 101 ? -6.819 13.326 -3.035 1.00 92.69 101 GLY A N 1
ATOM 769 C CA . GLY A 1 101 ? -8.074 12.802 -2.495 1.00 92.69 101 GLY A CA 1
ATOM 770 C C . GLY A 1 101 ? -7.910 12.259 -1.075 1.00 92.69 101 GLY A 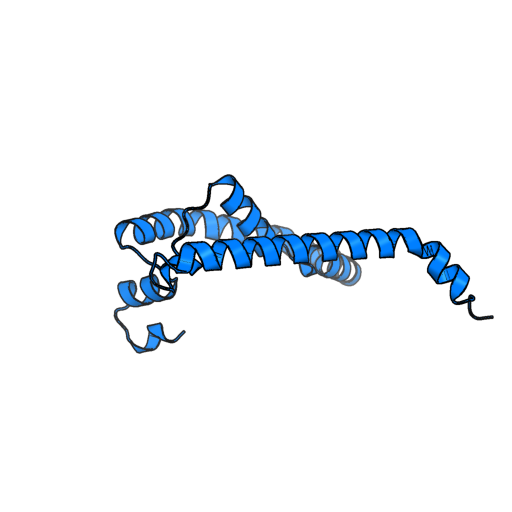C 1
ATOM 771 O O . GLY A 1 101 ? -8.703 12.588 -0.191 1.00 92.69 101 GLY A O 1
ATOM 772 N N . MET A 1 102 ? -6.840 11.503 -0.818 1.00 89.94 102 MET A N 1
ATOM 773 C CA . MET A 1 102 ? -6.511 11.030 0.528 1.00 89.94 102 MET A CA 1
ATOM 774 C C . MET A 1 102 ? -6.233 12.194 1.482 1.00 89.94 102 MET A C 1
ATOM 776 O O . MET A 1 102 ? -6.806 12.228 2.566 1.00 89.94 102 MET A O 1
ATOM 780 N N . LEU A 1 103 ? -5.430 13.186 1.089 1.00 89.69 103 LEU A N 1
ATOM 781 C CA . LEU A 1 103 ? -5.128 14.352 1.930 1.00 89.69 103 LEU A CA 1
ATOM 782 C C . LEU A 1 103 ? -6.370 15.189 2.264 1.00 89.69 103 LEU A C 1
ATOM 784 O O . LEU A 1 103 ? -6.451 15.748 3.355 1.00 89.69 103 LEU A O 1
ATOM 788 N N . LEU A 1 104 ? -7.351 15.261 1.364 1.00 93.12 104 LEU A N 1
ATOM 789 C CA . LEU A 1 104 ? -8.603 15.980 1.607 1.00 93.12 104 LEU A CA 1
ATOM 790 C C . LEU A 1 104 ? -9.559 15.202 2.526 1.00 93.12 104 LEU A C 1
ATOM 792 O O . LEU A 1 104 ? -10.218 15.794 3.386 1.00 93.12 104 LEU A O 1
ATOM 796 N N . VAL A 1 105 ? -9.647 13.880 2.354 1.00 90.19 105 VAL A N 1
ATOM 797 C CA . VAL A 1 105 ? -10.637 13.038 3.046 1.00 90.19 105 VAL A CA 1
ATOM 798 C C . VAL A 1 105 ? -10.108 12.502 4.378 1.00 90.19 105 VAL A C 1
ATOM 800 O O . VAL A 1 105 ? -10.814 12.553 5.388 1.00 90.19 105 VAL A O 1
ATOM 803 N N . TYR A 1 106 ? -8.867 12.015 4.419 1.00 88.25 106 TYR A N 1
ATOM 804 C CA . TYR A 1 106 ? -8.325 11.254 5.548 1.00 88.25 106 TYR A CA 1
ATOM 805 C C . TYR A 1 106 ? -8.222 12.060 6.847 1.00 88.25 106 TYR A C 1
ATOM 807 O O . TYR A 1 106 ? -8.572 11.503 7.885 1.00 88.25 106 TYR A O 1
ATOM 815 N N . PRO A 1 107 ? -7.816 13.347 6.868 1.00 87.62 107 PRO A N 1
ATOM 816 C CA . PRO A 1 107 ? -7.742 14.102 8.120 1.00 87.62 107 PRO A CA 1
ATOM 817 C C . PRO A 1 107 ? -9.110 14.258 8.785 1.00 87.62 107 PRO A C 1
ATOM 819 O O . PRO A 1 107 ? -9.244 14.100 10.000 1.00 87.62 107 PRO A O 1
ATOM 822 N N . ARG A 1 108 ? -10.146 14.528 7.979 1.00 90.12 108 ARG A N 1
ATOM 823 C CA . ARG A 1 108 ? -11.528 14.651 8.457 1.00 90.12 108 ARG A CA 1
ATOM 824 C C . ARG A 1 108 ? -12.069 13.300 8.906 1.00 90.12 108 ARG A C 1
ATOM 826 O O . ARG A 1 108 ? -12.615 13.209 10.003 1.00 90.12 108 ARG A O 1
ATOM 833 N N . LEU A 1 109 ? -11.861 12.259 8.101 1.00 88.94 109 LEU A N 1
ATOM 834 C CA . LEU A 1 109 ? -12.313 10.908 8.417 1.00 88.94 109 LEU A CA 1
ATOM 835 C C . LEU A 1 109 ? -11.642 10.375 9.688 1.00 88.94 109 LEU A C 1
ATOM 837 O O . LEU A 1 109 ? -12.335 9.883 10.571 1.00 88.94 109 LEU A O 1
ATOM 841 N N . ARG A 1 110 ? -10.325 10.564 9.840 1.00 86.25 110 ARG A N 1
ATOM 842 C CA . ARG A 1 110 ? -9.569 10.175 11.039 1.00 86.25 110 ARG A CA 1
ATOM 843 C C . ARG A 1 110 ? -10.066 10.900 12.284 1.00 86.25 110 ARG A C 1
ATOM 845 O O . ARG A 1 110 ? -10.207 10.275 13.327 1.00 86.25 110 ARG A O 1
ATOM 852 N N . ARG A 1 111 ? -10.361 12.202 12.192 1.00 88.56 111 ARG A N 1
ATOM 853 C CA . ARG A 1 111 ? -10.905 12.960 13.328 1.00 88.56 111 ARG A CA 1
ATOM 854 C C . ARG A 1 111 ? -12.255 12.401 13.779 1.00 88.56 111 ARG A C 1
ATOM 856 O O . ARG A 1 111 ? -12.458 12.225 14.974 1.00 88.56 111 ARG A O 1
ATOM 863 N N . ILE A 1 112 ? -13.158 12.113 12.842 1.00 90.50 112 ILE A N 1
ATOM 864 C CA . ILE A 1 112 ? -14.482 11.559 13.162 1.00 90.50 112 ILE A CA 1
ATOM 865 C C . ILE A 1 112 ? -14.350 10.134 13.707 1.00 90.50 112 ILE A C 1
ATOM 867 O O . ILE A 1 112 ? -14.985 9.826 14.709 1.00 90.50 112 ILE A O 1
ATOM 871 N N . ALA A 1 113 ? -13.486 9.310 13.107 1.00 87.88 113 ALA A N 1
ATOM 872 C CA . ALA A 1 113 ? -13.227 7.945 13.554 1.00 87.88 113 ALA A CA 1
ATOM 873 C C . ALA A 1 113 ? -12.723 7.889 15.000 1.00 87.88 113 ALA A C 1
ATOM 875 O O . ALA A 1 113 ? -13.192 7.057 15.763 1.00 87.88 113 ALA A O 1
ATOM 876 N N . VAL A 1 114 ? -11.840 8.812 15.399 1.00 85.38 114 VAL A N 1
ATOM 877 C CA . VAL A 1 114 ? -11.350 8.900 16.785 1.00 85.38 114 VAL A CA 1
ATOM 878 C C . VAL A 1 114 ? -12.434 9.399 17.745 1.00 85.38 114 VAL A C 1
ATOM 880 O O . VAL A 1 114 ? -12.553 8.883 18.847 1.00 85.38 114 VAL A O 1
ATOM 883 N N . VAL A 1 115 ? -13.238 10.394 17.351 1.00 90.00 115 VAL A N 1
ATOM 884 C CA . VAL A 1 115 ? -14.293 10.954 18.222 1.00 90.00 115 VAL A CA 1
ATOM 885 C C . VAL A 1 115 ? -15.456 9.978 18.424 1.00 90.00 115 VAL A C 1
ATOM 887 O O . VAL A 1 115 ? -16.090 9.997 19.474 1.00 90.00 115 VAL A O 1
ATOM 890 N N . ARG A 1 116 ? -15.763 9.160 17.414 1.00 88.00 116 ARG A N 1
ATOM 891 C CA . ARG A 1 116 ? -16.914 8.243 17.401 1.00 88.00 116 ARG A CA 1
ATOM 892 C C . ARG A 1 116 ? -16.538 6.770 17.564 1.00 88.00 116 ARG A C 1
ATOM 894 O O . ARG A 1 116 ? -17.411 5.925 17.416 1.00 88.00 116 ARG A O 1
ATOM 901 N N . ASP A 1 117 ? -15.268 6.490 17.846 1.00 85.81 117 ASP A N 1
ATOM 902 C CA . ASP A 1 117 ? -14.713 5.145 18.040 1.00 85.81 117 ASP A CA 1
ATOM 903 C C . ASP A 1 117 ? -15.043 4.164 16.896 1.00 85.81 117 ASP A C 1
ATOM 905 O O . ASP A 1 117 ? -15.507 3.045 17.104 1.00 85.81 117 ASP A O 1
ATOM 909 N N . TYR A 1 118 ? -14.843 4.594 15.644 1.00 86.38 118 TYR A N 1
ATOM 910 C CA . TYR A 1 118 ? -15.026 3.696 14.499 1.00 86.38 118 TYR A CA 1
ATOM 911 C C . TYR A 1 118 ? -13.899 2.663 14.444 1.00 86.38 118 TYR A C 1
ATOM 913 O O . TYR A 1 118 ? -12.724 3.024 14.348 1.00 86.38 118 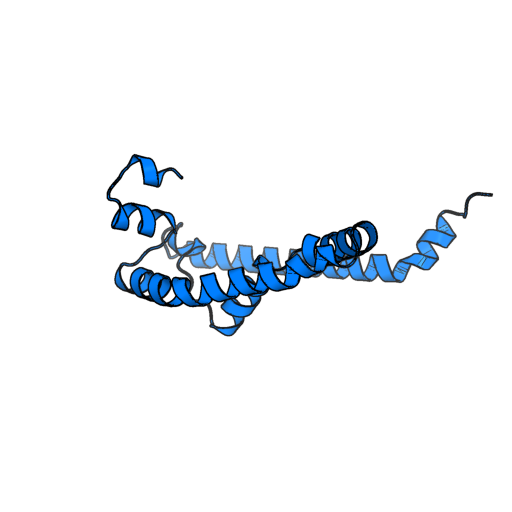TYR A O 1
ATOM 921 N N . LYS A 1 119 ? -14.266 1.380 14.403 1.00 80.69 119 LYS A N 1
ATOM 922 C CA . LYS A 1 119 ? -13.323 0.253 14.325 1.00 80.69 119 LYS A CA 1
ATOM 923 C C . LYS A 1 119 ? -13.168 -0.262 12.900 1.00 80.69 119 LYS A C 1
ATOM 925 O O . LYS A 1 119 ? -12.159 -0.869 12.557 1.00 80.69 119 LYS A O 1
ATOM 930 N N . SER A 1 120 ? -14.157 -0.003 12.052 1.00 81.12 120 SER A N 1
ATOM 931 C CA . SER A 1 120 ? -14.170 -0.413 10.656 1.00 81.12 120 SER A CA 1
ATOM 932 C C . SER A 1 120 ? -14.633 0.720 9.733 1.00 81.12 120 SER A C 1
ATOM 934 O O . SER A 1 120 ? -15.403 1.593 10.143 1.00 81.12 120 SER A O 1
ATOM 936 N N . PRO A 1 121 ? -14.247 0.697 8.445 1.00 81.25 121 PRO A N 1
ATOM 937 C CA . PRO A 1 121 ? -14.808 1.612 7.451 1.00 81.25 121 PRO A CA 1
ATOM 938 C C . PRO A 1 121 ? -16.340 1.514 7.337 1.00 81.25 121 PRO A C 1
ATOM 940 O O . PRO A 1 121 ? -17.001 2.512 7.047 1.00 81.25 121 PRO A O 1
ATOM 943 N N . SER A 1 122 ? -16.914 0.335 7.609 1.00 82.75 122 SER A N 1
ATOM 944 C CA . SER A 1 122 ? -18.366 0.111 7.578 1.00 82.75 122 SER A CA 1
ATOM 945 C C . SER A 1 122 ? -19.115 0.885 8.673 1.00 82.75 122 SER A C 1
ATOM 947 O O . SER A 1 122 ? -20.279 1.255 8.482 1.00 82.75 122 SER A O 1
ATOM 949 N N . ASP A 1 123 ? -18.443 1.218 9.783 1.00 85.25 123 ASP A N 1
ATOM 950 C CA . ASP A 1 123 ? -19.029 2.007 10.873 1.00 85.25 123 ASP A CA 1
ATOM 951 C C . ASP A 1 123 ? -19.295 3.443 10.419 1.00 85.25 123 ASP A C 1
ATOM 953 O O . ASP A 1 123 ? -20.365 3.987 10.690 1.00 85.25 123 ASP A O 1
ATOM 957 N N . PHE A 1 124 ? -18.383 4.027 9.631 1.00 86.75 124 PHE A N 1
ATOM 958 C CA . PHE A 1 124 ? -18.589 5.348 9.035 1.00 86.75 124 PHE A CA 1
ATOM 959 C C . PHE A 1 124 ? -19.803 5.364 8.100 1.00 86.75 124 PHE A C 1
ATOM 961 O O . PHE A 1 124 ? -20.630 6.275 8.166 1.00 86.75 124 PHE A O 1
ATOM 968 N N . VAL A 1 125 ? -19.936 4.349 7.240 1.00 87.38 125 VAL A N 1
ATOM 969 C CA . VAL A 1 125 ? -21.069 4.237 6.308 1.00 87.38 125 VAL A CA 1
ATOM 970 C C . VAL A 1 125 ? -22.379 4.072 7.082 1.00 87.38 125 VAL A C 1
ATOM 972 O O . VAL A 1 125 ? -23.371 4.748 6.797 1.00 87.38 125 VAL A O 1
ATOM 975 N N . THR A 1 126 ? -22.375 3.220 8.106 1.00 86.12 126 THR A N 1
ATOM 976 C CA . THR A 1 126 ? -23.551 2.970 8.943 1.00 86.12 126 THR A CA 1
ATOM 977 C C . THR A 1 126 ? -23.961 4.220 9.723 1.00 86.12 126 THR A C 1
ATOM 979 O O . THR A 1 126 ? -25.144 4.558 9.732 1.00 86.12 126 THR A O 1
ATOM 982 N N . ASP A 1 127 ? -23.016 4.952 10.317 1.00 87.44 127 ASP A N 1
ATOM 983 C CA . ASP A 1 127 ? -23.301 6.189 11.057 1.00 87.44 127 ASP A CA 1
ATOM 984 C C . ASP A 1 127 ? -23.791 7.311 10.123 1.00 87.44 127 ASP A C 1
ATOM 986 O O . ASP A 1 127 ? -24.743 8.031 10.434 1.00 87.44 127 ASP A O 1
ATOM 990 N N . ARG A 1 128 ? -23.212 7.424 8.918 1.00 87.19 128 ARG A N 1
ATOM 991 C CA . ARG A 1 128 ? -23.569 8.475 7.954 1.00 87.19 128 ARG A CA 1
ATOM 992 C C . ARG A 1 128 ? -24.939 8.278 7.305 1.00 87.19 128 ARG A C 1
ATOM 994 O O . ARG A 1 128 ? -25.619 9.279 7.051 1.00 87.19 128 ARG A O 1
ATOM 1001 N N . PHE A 1 129 ? -25.310 7.033 6.996 1.00 86.69 129 PHE A N 1
ATOM 1002 C CA . PHE A 1 129 ? -26.496 6.705 6.191 1.00 86.69 129 PHE A CA 1
ATOM 1003 C C . PHE A 1 129 ? -27.592 5.951 6.955 1.00 86.69 129 PHE A C 1
ATOM 1005 O O . PHE A 1 129 ? -28.692 5.806 6.427 1.00 86.69 129 PHE A O 1
ATOM 1012 N N . ARG A 1 130 ? -27.322 5.466 8.177 1.00 82.12 130 ARG A N 1
ATOM 1013 C CA . ARG A 1 130 ? -28.274 4.748 9.054 1.00 82.12 130 ARG A CA 1
ATOM 1014 C C . ARG A 1 130 ? -29.016 3.586 8.375 1.00 82.12 130 ARG A C 1
ATOM 1016 O O . ARG A 1 130 ? -30.131 3.238 8.757 1.00 82.12 130 ARG A O 1
ATOM 1023 N N . SER A 1 131 ? -28.406 2.969 7.363 1.00 75.81 131 SER A N 1
ATOM 1024 C CA . SER A 1 131 ? -29.016 1.911 6.553 1.00 75.81 131 SER A CA 1
ATOM 1025 C C . SER A 1 131 ? -28.351 0.568 6.818 1.00 75.81 131 SER A C 1
ATOM 1027 O O . SER A 1 131 ? -27.146 0.409 6.637 1.00 75.81 131 SER A O 1
ATOM 1029 N N . ARG A 1 132 ? -29.161 -0.435 7.177 1.00 66.06 132 ARG A N 1
ATOM 1030 C CA . ARG A 1 132 ? -28.692 -1.808 7.425 1.00 66.06 132 ARG A CA 1
ATOM 1031 C C . ARG A 1 132 ? -28.189 -2.498 6.149 1.00 66.06 132 ARG A C 1
ATOM 1033 O O . ARG A 1 132 ? -27.329 -3.364 6.237 1.00 66.06 132 ARG A O 1
ATOM 1040 N N . ARG A 1 133 ? -28.683 -2.096 4.968 1.00 72.00 133 ARG A N 1
ATOM 1041 C CA . ARG A 1 133 ? -28.257 -2.656 3.669 1.00 72.00 133 ARG A CA 1
ATOM 1042 C C . ARG A 1 133 ? -26.848 -2.209 3.273 1.00 72.00 133 ARG A C 1
ATOM 1044 O O . ARG A 1 133 ? -26.124 -2.981 2.665 1.00 72.00 133 ARG A O 1
ATOM 1051 N N . LEU A 1 134 ? -26.455 -0.994 3.657 1.00 65.88 134 LEU A N 1
ATOM 1052 C CA . LEU A 1 134 ? -25.131 -0.435 3.362 1.00 65.88 134 LEU A CA 1
ATOM 1053 C C . LEU A 1 134 ? -24.032 -0.924 4.323 1.00 65.88 134 LEU A C 1
ATOM 1055 O O . LEU A 1 134 ? -22.872 -0.603 4.112 1.00 65.88 134 LEU A O 1
ATOM 1059 N N . ARG A 1 135 ? -24.386 -1.692 5.362 1.00 62.47 135 ARG A N 1
ATOM 1060 C CA . ARG A 1 135 ? -23.446 -2.242 6.354 1.00 62.47 135 ARG A CA 1
ATOM 1061 C C . ARG A 1 135 ? -22.778 -3.555 5.913 1.00 62.47 135 ARG A C 1
ATOM 1063 O O . ARG A 1 135 ? -21.786 -3.952 6.505 1.00 62.47 135 ARG A O 1
ATOM 1070 N N . VAL A 1 136 ? -23.362 -4.261 4.942 1.00 62.56 136 VAL A N 1
ATOM 1071 C CA . VAL A 1 136 ? -22.900 -5.594 4.491 1.00 62.56 136 VAL A CA 1
ATOM 1072 C C . VAL A 1 136 ? -21.838 -5.497 3.381 1.00 62.56 136 VAL A C 1
ATOM 1074 O O . VAL A 1 136 ? -21.196 -6.495 3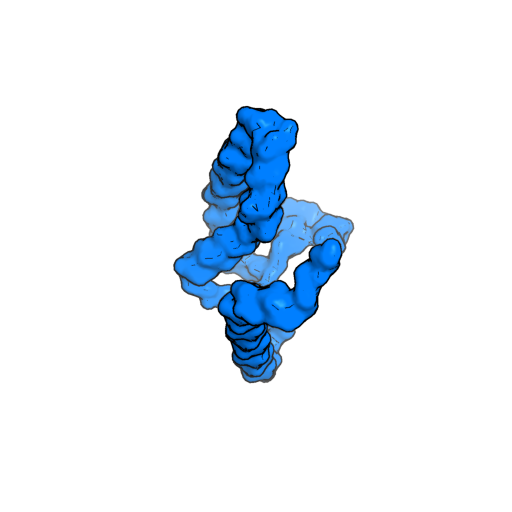.067 1.00 62.56 136 VAL A O 1
ATOM 1077 N N . ILE A 1 137 ? -21.662 -4.306 2.801 1.00 53.81 137 ILE A N 1
ATOM 1078 C CA . ILE A 1 137 ? -20.611 -3.976 1.825 1.00 53.81 137 ILE A CA 1
ATOM 1079 C C . ILE A 1 137 ? -19.367 -3.526 2.589 1.00 53.81 137 ILE A C 1
ATOM 1081 O O . ILE A 1 137 ? -18.263 -3.967 2.208 1.00 53.81 137 ILE A O 1
#

pLDDT: mean 84.79, std 11.33, range [53.81, 97.88]

Radius of gyration: 22.06 Å; chains: 1; bounding box: 54×42×55 Å

InterPro domains:
  IPR001734 Sodium/solute symporter [PS50283] (12-137)
  IPR038377 Sodium/glucose symporter superfamily [G3DSA:1.20.1730.10] (51-137)

Foldseek 3Di:
DDPDPVVVCVVCVVVVVVVVVVVVVVVVVVVVLVVVLVVCCVPDDNLCSVQVDDDDPVVVVVVVVDVLDDPCNVPVLVVVCVVPPPVSCVVVVVSVVVVVVCVVPVVVVVVCCVVVVPSDPLVVVCVVPVDPVSSVD

Organism: NCBI:txid1333877

Sequence (137 aa):
MAPDTDSILNQNRGMYICMGVYFAILVVVAVVAFVRKRRASKESDGLDAHFGGTFSAPMLVLTTFSTIYSGFTVTGVPSEAYRTGFRSVRWIGATFVVVLGMLLVYPRLRRIAVVRDYKSPSDFVTDRFRSRRLRVI

Secondary structure (DSSP, 8-state):
-PPPHHHHHHHHHHHHHHHHHHHHHHHHHHHHHHHHHHHHTTTS-TTHHHH-----HHHHHHHHHHHHS-HIIIIIHHHHHHHHGGGGGHHHHHHHHHHHHHHHHHHHHHHHHHHTT--SHHHHHHHHH--SGGG--